Protein AF-A0A5B0GNU0-F1 (afdb_monomer_lite)

Foldseek 3Di:
DADDQDQDLVDPPSVDPLLVLLLQLLAPVVVLCCVFPNPNDDDDQDDPDPPDDRDDRHHNDNPVSLVSCVVSVQNQEAEEEREWEPAADPNGRDRVVSQVSSCVSRVSNNYRYHYDYDHPVVVVVPDD

Sequence (128 aa):
MTAFVAVNTRRHGLGSRVVRPAINLASDRDTYMKALFGTTAIRATKPYFRGMKANTSYAYDPALAKRLLARARMANGLSLTNRTLSTGSTLNPNPKVGAKLLQTDLTKVCIDARIKTLEWGVLLHGIR

Organism: NCBI:txid2603818

pLDDT: mean 90.34, std 9.04, range [61.09, 98.38]

InterPro domains:
  IPR000914 Solute-binding protein family 5 domain [PF00496] (2-120)

Radius of gyration: 14.71 Å; chains: 1; bounding box: 37×33×32 Å

Structure (mmCIF, N/CA/C/O backbone):
data_AF-A0A5B0GNU0-F1
#
_entry.id   AF-A0A5B0GNU0-F1
#
loop_
_atom_site.group_PDB
_atom_site.id
_atom_site.type_symbol
_atom_site.label_atom_id
_atom_site.label_alt_id
_atom_site.label_comp_id
_atom_site.label_asym_id
_atom_site.label_entity_id
_atom_site.label_seq_id
_atom_site.pdbx_PDB_ins_code
_atom_site.Cartn_x
_atom_site.Cartn_y
_atom_site.Cartn_z
_atom_site.occupancy
_atom_site.B_iso_or_equiv
_atom_site.auth_seq_id
_atom_site.auth_comp_id
_atom_site.auth_asym_id
_atom_site.auth_atom_id
_atom_site.pdbx_PDB_model_num
ATOM 1 N N . MET A 1 1 ? 15.768 -12.528 -1.751 1.00 77.94 1 MET A N 1
ATOM 2 C CA . MET A 1 1 ? 15.081 -11.862 -0.622 1.00 77.94 1 MET A CA 1
ATOM 3 C C . MET A 1 1 ? 13.811 -11.192 -1.143 1.00 77.94 1 MET A C 1
ATOM 5 O O . MET A 1 1 ? 13.740 -10.928 -2.337 1.00 77.94 1 MET A O 1
ATOM 9 N N . THR A 1 2 ? 12.810 -10.939 -0.296 1.00 85.62 2 THR A N 1
ATOM 10 C CA . THR A 1 2 ? 11.525 -10.342 -0.710 1.00 85.62 2 THR A CA 1
ATOM 11 C C . THR A 1 2 ? 11.064 -9.340 0.340 1.00 85.62 2 THR A C 1
ATOM 13 O O . THR A 1 2 ? 11.093 -9.649 1.529 1.00 85.62 2 THR A O 1
ATOM 16 N N . ALA A 1 3 ? 10.631 -8.160 -0.098 1.00 88.88 3 ALA A N 1
ATOM 17 C CA . ALA A 1 3 ? 10.023 -7.148 0.757 1.00 88.88 3 ALA A CA 1
ATOM 18 C C . ALA A 1 3 ? 8.496 -7.282 0.753 1.00 88.88 3 ALA A C 1
ATOM 20 O O . ALA A 1 3 ? 7.903 -7.699 -0.244 1.00 88.88 3 ALA A O 1
ATOM 21 N N . PHE A 1 4 ? 7.853 -6.917 1.858 1.00 90.50 4 PHE A N 1
ATOM 22 C CA . PHE A 1 4 ? 6.399 -6.919 1.971 1.00 90.50 4 PHE A CA 1
ATOM 23 C C . PHE A 1 4 ? 5.931 -5.908 3.017 1.00 90.50 4 PHE A C 1
ATOM 25 O O . PHE A 1 4 ? 6.667 -5.544 3.933 1.00 90.50 4 PHE A O 1
ATOM 32 N N . VAL A 1 5 ? 4.669 -5.498 2.901 1.00 92.38 5 VAL A N 1
ATOM 33 C CA . VAL A 1 5 ? 3.952 -4.801 3.971 1.00 92.38 5 VAL A CA 1
ATOM 34 C C . VAL A 1 5 ? 3.216 -5.850 4.791 1.00 92.38 5 VAL A C 1
ATOM 36 O O . VAL A 1 5 ? 2.345 -6.556 4.281 1.00 92.38 5 VAL A O 1
ATOM 39 N N . ALA A 1 6 ? 3.581 -5.977 6.063 1.00 92.56 6 ALA A N 1
ATOM 40 C CA . ALA A 1 6 ? 2.910 -6.890 6.975 1.00 92.56 6 ALA A CA 1
ATOM 41 C C . ALA A 1 6 ? 1.566 -6.305 7.433 1.00 92.56 6 ALA A C 1
ATOM 43 O O . ALA A 1 6 ? 1.473 -5.134 7.799 1.00 92.56 6 ALA A O 1
ATOM 44 N N . VAL A 1 7 ? 0.526 -7.139 7.461 1.00 93.94 7 VAL A N 1
ATOM 45 C CA . VAL A 1 7 ? -0.811 -6.763 7.937 1.00 93.94 7 VAL A CA 1
ATOM 46 C C . VAL A 1 7 ? -1.097 -7.499 9.240 1.00 93.94 7 VAL A C 1
ATOM 48 O O . VAL A 1 7 ? -1.130 -8.728 9.263 1.00 93.94 7 VAL A O 1
ATOM 51 N N . ASN A 1 8 ? -1.342 -6.760 10.324 1.00 94.56 8 ASN A N 1
ATOM 52 C CA . ASN A 1 8 ? -1.715 -7.358 11.606 1.00 94.56 8 ASN A CA 1
ATOM 53 C C . ASN A 1 8 ? -3.193 -7.783 11.583 1.00 94.56 8 ASN A C 1
ATOM 55 O O . ASN A 1 8 ? -4.092 -6.956 11.736 1.00 94.56 8 ASN A O 1
ATOM 59 N N . THR A 1 9 ? -3.445 -9.080 11.415 1.00 95.00 9 THR A N 1
ATOM 60 C CA . THR A 1 9 ? -4.796 -9.654 11.300 1.00 95.00 9 THR A CA 1
ATOM 61 C C . THR A 1 9 ? -5.600 -9.635 12.599 1.00 95.00 9 THR A C 1
ATOM 63 O O . THR A 1 9 ? -6.794 -9.915 12.564 1.00 95.00 9 THR A O 1
ATOM 66 N N . ARG A 1 10 ? -4.978 -9.299 13.737 1.00 93.88 10 ARG A N 1
ATOM 67 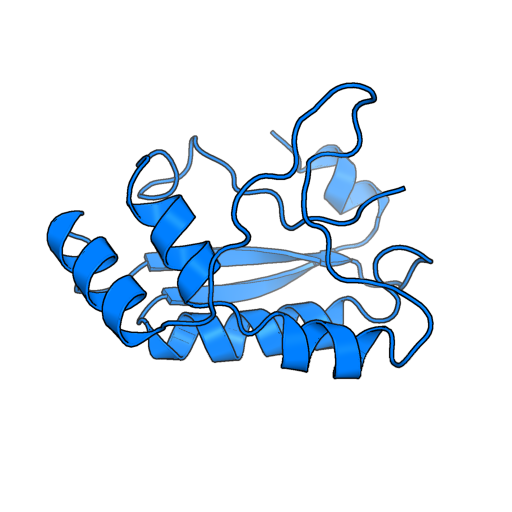C CA . ARG A 1 10 ? -5.665 -9.120 15.026 1.00 93.88 10 ARG A CA 1
ATOM 68 C C . ARG A 1 10 ? -6.297 -7.732 15.158 1.00 93.88 10 ARG A C 1
ATOM 70 O O . ARG A 1 10 ? -7.054 -7.488 16.090 1.00 93.88 10 ARG A O 1
ATOM 77 N N . ARG A 1 11 ? -5.983 -6.798 14.252 1.00 91.56 11 ARG A N 1
ATOM 78 C CA . ARG A 1 11 ? -6.593 -5.464 14.225 1.00 91.56 11 ARG A CA 1
ATOM 79 C C . ARG A 1 11 ? -7.942 -5.499 13.510 1.00 91.56 11 ARG A C 1
ATOM 81 O O . ARG A 1 11 ? -8.129 -6.246 12.548 1.00 91.56 11 ARG A O 1
ATOM 88 N N . HIS A 1 12 ? -8.861 -4.657 13.980 1.00 89.56 12 HIS A N 1
ATOM 89 C CA . HIS A 1 12 ? -10.206 -4.521 13.427 1.00 89.56 12 HIS A CA 1
ATOM 90 C C . HIS A 1 12 ? -10.175 -4.348 11.896 1.00 89.56 12 HIS A C 1
ATOM 92 O O . HIS A 1 12 ? -9.336 -3.627 11.358 1.00 89.56 12 HIS A O 1
ATOM 98 N N . GLY A 1 13 ? -11.047 -5.074 11.191 1.00 91.19 13 GLY A N 1
ATOM 99 C CA . GLY A 1 13 ? -11.110 -5.124 9.724 1.00 91.19 13 GLY A CA 1
ATOM 100 C C . GLY A 1 13 ? -10.009 -5.956 9.051 1.00 91.19 13 GLY A C 1
ATOM 101 O O . GLY A 1 13 ? -10.291 -6.705 8.117 1.00 91.19 13 GLY A O 1
ATOM 102 N N . LEU A 1 14 ? -8.771 -5.915 9.548 1.00 94.56 14 LEU A N 1
ATOM 103 C CA . LEU A 1 14 ? -7.609 -6.559 8.917 1.00 94.56 14 LEU A CA 1
ATOM 104 C C . LEU A 1 14 ? -7.588 -8.095 9.032 1.00 94.56 14 LEU A C 1
ATOM 106 O O . LEU A 1 14 ? -6.922 -8.778 8.243 1.00 94.56 14 LEU A O 1
ATOM 110 N N . GLY A 1 15 ? -8.358 -8.661 9.964 1.00 93.62 15 GLY A N 1
ATOM 111 C CA . GLY A 1 15 ? -8.618 -10.103 10.046 1.00 93.62 15 GLY A CA 1
ATOM 112 C C . GLY A 1 15 ? -9.448 -10.653 8.879 1.00 93.62 15 GLY A C 1
ATOM 113 O O . GLY A 1 15 ? -9.316 -11.829 8.527 1.00 93.62 15 GLY A O 1
ATOM 114 N N . SER A 1 16 ? -10.227 -9.804 8.200 1.00 94.12 16 SER A N 1
ATOM 115 C CA . SER A 1 16 ? -11.096 -10.216 7.096 1.00 94.12 16 SER A CA 1
ATOM 116 C C . SER A 1 16 ? -10.299 -10.706 5.886 1.00 94.12 16 SER A C 1
ATOM 118 O O . SER A 1 16 ? -9.413 -10.022 5.366 1.00 94.12 16 SER A O 1
ATOM 120 N N . ARG A 1 17 ? -10.671 -11.891 5.384 1.00 93.38 17 ARG A N 1
ATOM 121 C CA . ARG A 1 17 ? -10.132 -12.451 4.134 1.00 93.38 17 ARG A CA 1
ATOM 122 C C . ARG A 1 17 ? -10.527 -11.638 2.896 1.00 93.38 17 ARG A C 1
ATOM 124 O O . ARG A 1 17 ? -9.932 -11.860 1.854 1.00 93.38 17 ARG A O 1
ATOM 131 N N . VAL A 1 18 ? -11.473 -10.702 3.014 1.00 94.50 18 VAL A N 1
ATOM 132 C CA . VAL A 1 18 ? -11.920 -9.813 1.926 1.00 94.50 18 VAL A CA 1
ATOM 133 C C . VAL A 1 18 ? -11.172 -8.475 1.944 1.00 94.50 18 VAL A C 1
ATOM 135 O O . VAL A 1 18 ? -10.776 -7.972 0.895 1.00 94.50 18 VAL A O 1
ATOM 138 N N . VAL A 1 19 ? -10.904 -7.925 3.133 1.00 95.19 19 VAL A N 1
ATOM 139 C CA . VAL A 1 19 ? -10.232 -6.620 3.286 1.00 95.19 19 VAL A CA 1
ATOM 140 C C . VAL A 1 19 ? -8.770 -6.673 2.826 1.00 95.19 19 VAL A C 1
ATOM 142 O O . VAL A 1 19 ? -8.298 -5.747 2.174 1.00 95.19 19 VAL A O 1
ATOM 145 N N . ARG A 1 20 ? -8.035 -7.759 3.107 1.00 94.06 20 ARG A N 1
ATOM 146 C CA . ARG A 1 20 ? -6.616 -7.868 2.701 1.00 94.06 20 ARG A CA 1
ATOM 147 C C . ARG A 1 20 ? -6.411 -7.919 1.175 1.00 94.06 20 ARG A C 1
ATOM 149 O O . ARG A 1 20 ? -5.499 -7.247 0.692 1.00 94.06 20 ARG A O 1
ATOM 156 N N . PRO A 1 21 ? -7.224 -8.662 0.399 1.00 93.38 21 PRO A N 1
ATOM 157 C CA . PRO A 1 21 ? -7.271 -8.518 -1.055 1.00 93.38 21 PRO A CA 1
ATOM 158 C C . PRO A 1 21 ? -7.607 -7.100 -1.517 1.00 93.38 21 PRO A C 1
ATOM 160 O O . PRO A 1 21 ? -6.943 -6.593 -2.411 1.00 93.38 21 PRO A O 1
ATOM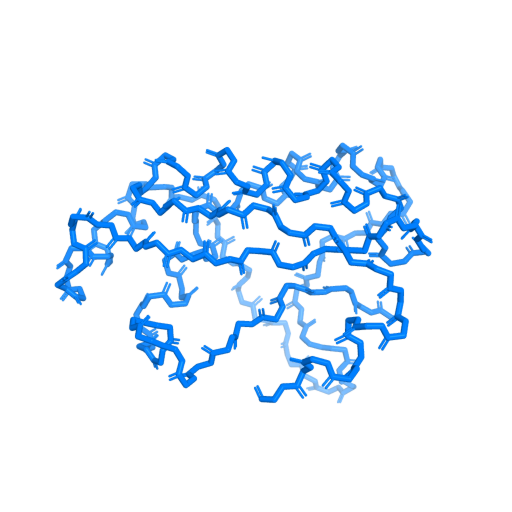 163 N N . ALA A 1 22 ? -8.575 -6.429 -0.881 1.00 95.88 22 ALA A N 1
ATOM 164 C CA . ALA A 1 22 ? -8.940 -5.060 -1.245 1.00 95.88 22 ALA A CA 1
ATOM 165 C C . ALA A 1 22 ? -7.767 -4.078 -1.083 1.00 95.88 22 ALA A C 1
ATOM 167 O O . ALA A 1 22 ? -7.494 -3.296 -1.986 1.00 95.88 22 ALA A O 1
ATOM 168 N N . ILE A 1 23 ? -7.011 -4.182 0.017 1.00 96.00 23 ILE A N 1
ATOM 169 C CA . ILE A 1 23 ? -5.772 -3.411 0.229 1.00 96.00 23 ILE A CA 1
ATOM 170 C C . ILE A 1 23 ? -4.765 -3.673 -0.901 1.00 96.00 23 ILE A C 1
ATOM 172 O O . ILE A 1 23 ? -4.168 -2.741 -1.423 1.00 96.00 23 ILE A O 1
ATOM 176 N N . ASN A 1 24 ? -4.604 -4.932 -1.316 1.00 94.62 24 ASN A N 1
ATOM 177 C CA . ASN A 1 24 ? -3.682 -5.299 -2.391 1.00 94.62 24 ASN A CA 1
ATOM 178 C C . ASN A 1 24 ? -4.089 -4.778 -3.773 1.00 94.62 24 ASN A C 1
ATOM 180 O O . ASN A 1 24 ? -3.202 -4.514 -4.580 1.00 94.62 24 ASN A O 1
ATOM 184 N N . LEU A 1 25 ? -5.391 -4.696 -4.051 1.00 96.12 25 LEU A N 1
ATOM 185 C CA . LEU A 1 25 ? -5.935 -4.126 -5.287 1.00 96.12 25 LEU A CA 1
ATOM 186 C C . LEU A 1 25 ? -5.822 -2.596 -5.288 1.00 96.12 25 LEU A C 1
ATOM 188 O O . LEU A 1 25 ? -5.648 -1.992 -6.339 1.00 96.12 25 LEU A O 1
ATOM 192 N N . ALA A 1 26 ? -5.897 -1.968 -4.112 1.00 97.12 26 ALA A N 1
ATOM 193 C CA . ALA A 1 26 ? -5.769 -0.523 -3.967 1.00 97.12 26 ALA A CA 1
ATOM 194 C C . ALA A 1 26 ? -4.329 -0.014 -4.120 1.00 97.12 26 ALA A C 1
ATOM 196 O O . ALA A 1 26 ? -4.156 1.159 -4.410 1.00 97.12 26 ALA A O 1
ATOM 197 N N . SER A 1 27 ? -3.305 -0.849 -3.917 1.00 96.19 27 SER A N 1
ATOM 198 C CA . SER A 1 27 ? -1.895 -0.450 -4.033 1.00 96.19 27 SER A CA 1
ATOM 199 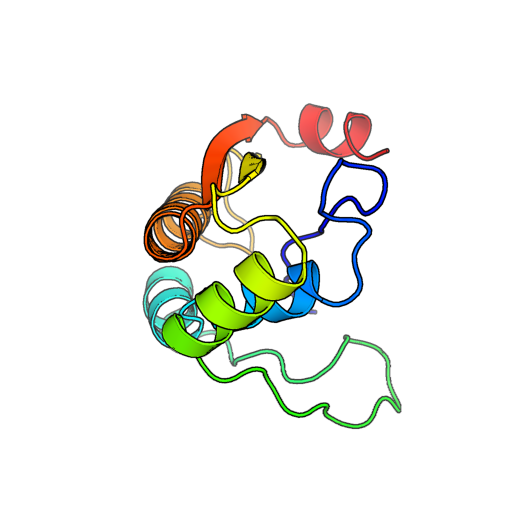C C . SER A 1 27 ? -1.386 -0.471 -5.475 1.00 96.19 27 SER A C 1
ATOM 201 O O . SER A 1 27 ? -1.308 -1.540 -6.089 1.00 96.19 27 SER A O 1
ATOM 203 N N . ASP A 1 28 ? -0.937 0.677 -5.986 1.00 96.31 28 ASP A N 1
ATOM 204 C CA . ASP A 1 28 ? -0.254 0.763 -7.275 1.00 96.31 28 ASP A CA 1
ATOM 205 C C . ASP A 1 28 ? 1.202 0.308 -7.125 1.00 96.31 28 ASP A C 1
ATOM 207 O O . ASP A 1 28 ? 2.126 1.072 -6.827 1.00 96.31 28 ASP A O 1
ATOM 211 N N . ARG A 1 29 ? 1.412 -0.994 -7.318 1.00 92.38 29 ARG A N 1
ATOM 212 C CA . ARG A 1 29 ? 2.744 -1.586 -7.197 1.00 92.38 29 ARG A CA 1
ATOM 213 C C . ARG A 1 29 ? 3.691 -1.174 -8.324 1.00 92.38 29 ARG A C 1
ATOM 215 O O . ARG A 1 29 ? 4.891 -1.222 -8.088 1.00 92.38 29 ARG A O 1
ATOM 222 N N . ASP A 1 30 ? 3.216 -0.789 -9.509 1.00 92.75 30 ASP A N 1
ATOM 223 C CA . ASP A 1 30 ? 4.126 -0.393 -10.597 1.00 92.75 30 ASP A CA 1
ATOM 224 C C . ASP A 1 30 ? 4.719 0.982 -10.316 1.00 92.75 30 ASP A C 1
ATOM 226 O O . ASP A 1 30 ? 5.941 1.145 -10.349 1.00 92.75 30 ASP A O 1
ATOM 230 N N . THR A 1 31 ? 3.872 1.936 -9.923 1.00 95.62 31 THR A N 1
ATOM 231 C CA . THR A 1 31 ? 4.327 3.256 -9.473 1.00 95.62 31 THR A CA 1
ATOM 232 C C . THR A 1 31 ? 5.240 3.131 -8.254 1.00 95.62 31 THR A C 1
ATOM 234 O O . THR A 1 31 ? 6.312 3.738 -8.224 1.00 95.62 31 THR A O 1
ATOM 237 N N . TYR A 1 32 ? 4.877 2.291 -7.276 1.00 95.38 32 TYR A N 1
ATOM 238 C CA . TYR A 1 32 ? 5.705 2.028 -6.095 1.00 95.38 32 TYR A CA 1
ATOM 239 C C . TYR A 1 32 ? 7.090 1.468 -6.459 1.00 95.38 32 TYR A C 1
ATOM 241 O O . TYR A 1 32 ? 8.107 1.966 -5.973 1.00 95.38 32 TYR A O 1
ATOM 249 N N . MET A 1 33 ? 7.145 0.449 -7.326 1.00 93.31 33 MET A N 1
ATOM 250 C CA . MET A 1 33 ? 8.401 -0.178 -7.749 1.00 93.31 33 MET A CA 1
ATOM 251 C C . MET A 1 33 ? 9.283 0.798 -8.526 1.00 93.31 33 MET A C 1
ATOM 253 O O . MET A 1 33 ? 10.468 0.922 -8.219 1.00 93.31 33 MET A O 1
ATOM 257 N N . LYS A 1 34 ? 8.706 1.542 -9.477 1.00 94.38 34 LYS A N 1
ATOM 258 C CA . LYS A 1 34 ? 9.441 2.542 -10.256 1.00 94.38 34 LYS A CA 1
ATOM 259 C C . LYS A 1 34 ? 10.028 3.633 -9.359 1.00 94.38 34 LYS A C 1
ATOM 261 O O . LYS A 1 34 ? 11.192 3.981 -9.525 1.00 94.38 34 LYS A O 1
ATOM 266 N N . ALA A 1 35 ? 9.249 4.138 -8.402 1.00 95.19 35 ALA A N 1
ATOM 267 C CA . ALA A 1 35 ? 9.669 5.226 -7.524 1.00 95.19 35 ALA A CA 1
ATOM 268 C C . ALA A 1 35 ? 10.761 4.824 -6.519 1.00 95.19 35 ALA A C 1
ATOM 270 O O . ALA A 1 35 ? 11.625 5.639 -6.209 1.00 95.19 35 ALA A O 1
ATOM 271 N N . LEU A 1 36 ? 10.721 3.597 -5.987 1.00 94.44 36 LEU A N 1
ATOM 272 C CA . LEU A 1 36 ? 11.664 3.164 -4.947 1.00 94.44 36 LEU A CA 1
ATOM 273 C C . LEU A 1 36 ? 12.868 2.389 -5.467 1.00 94.44 36 LEU A C 1
ATOM 275 O O . LEU A 1 36 ? 13.925 2.449 -4.846 1.00 94.44 36 LEU A O 1
ATOM 279 N N . PHE A 1 37 ? 12.704 1.638 -6.553 1.00 93.94 37 PHE A N 1
ATOM 280 C CA . PHE A 1 37 ? 13.714 0.690 -7.017 1.00 93.94 37 PHE A CA 1
ATOM 281 C C . PHE A 1 37 ? 14.198 0.966 -8.440 1.00 93.94 37 PHE A C 1
ATOM 283 O O . PHE A 1 37 ? 15.255 0.459 -8.814 1.00 93.94 37 PHE A O 1
ATOM 290 N N . GLY A 1 38 ? 13.468 1.740 -9.249 1.00 91.81 38 GLY A N 1
ATOM 291 C CA . GLY A 1 38 ? 13.803 1.917 -10.661 1.00 91.81 38 GLY A CA 1
ATOM 292 C C . GLY A 1 38 ? 13.909 0.560 -11.366 1.00 91.81 38 GLY A C 1
ATOM 293 O O . GLY A 1 38 ? 12.932 -0.182 -11.431 1.00 91.81 38 GLY A O 1
ATOM 294 N N . THR A 1 39 ? 15.104 0.217 -11.851 1.00 91.38 39 THR A N 1
ATOM 295 C CA . THR A 1 39 ? 15.409 -1.066 -12.514 1.00 91.38 39 THR A CA 1
ATOM 296 C C . THR A 1 39 ? 16.079 -2.100 -11.601 1.00 91.38 39 THR A C 1
ATOM 298 O O . THR A 1 39 ? 16.378 -3.206 -12.042 1.00 91.38 39 THR A O 1
ATOM 301 N N . THR A 1 40 ? 16.318 -1.775 -10.327 1.00 91.19 40 THR A N 1
ATOM 302 C CA . THR A 1 40 ? 17.110 -2.613 -9.402 1.00 91.19 40 THR A CA 1
ATOM 303 C C . THR A 1 40 ? 16.328 -3.766 -8.769 1.00 91.19 40 THR A C 1
ATOM 305 O O . THR A 1 40 ? 16.907 -4.602 -8.076 1.00 91.19 40 THR A O 1
ATOM 308 N N . ALA A 1 41 ? 15.014 -3.835 -8.992 1.00 91.06 41 ALA A N 1
ATOM 309 C CA . ALA A 1 41 ? 14.162 -4.883 -8.450 1.00 91.06 41 ALA A CA 1
ATOM 310 C C . ALA A 1 41 ? 13.001 -5.219 -9.390 1.00 91.06 41 ALA A C 1
ATOM 312 O O . ALA A 1 41 ? 12.598 -4.424 -10.237 1.00 91.06 41 ALA A O 1
ATOM 313 N N . ILE A 1 42 ? 12.427 -6.403 -9.187 1.00 88.69 42 ILE A N 1
ATOM 314 C CA . ILE A 1 42 ? 11.240 -6.880 -9.898 1.00 88.69 42 ILE A CA 1
ATOM 315 C C . ILE A 1 42 ? 10.064 -7.035 -8.937 1.00 88.69 42 ILE A C 1
ATOM 317 O O . ILE A 1 42 ? 10.239 -7.241 -7.732 1.00 88.69 42 ILE A O 1
ATOM 321 N N . ARG A 1 43 ? 8.845 -6.975 -9.476 1.00 88.19 43 ARG A N 1
ATOM 322 C CA . ARG A 1 43 ? 7.625 -7.220 -8.703 1.00 88.19 43 ARG A CA 1
ATOM 323 C C . ARG A 1 43 ? 7.645 -8.634 -8.111 1.00 88.19 43 ARG A C 1
ATOM 325 O O . ARG A 1 43 ? 7.873 -9.615 -8.815 1.00 88.19 43 ARG A O 1
ATOM 332 N N . ALA A 1 44 ? 7.327 -8.747 -6.824 1.00 86.31 44 ALA A N 1
ATOM 333 C CA . ALA A 1 44 ? 7.146 -10.043 -6.181 1.00 86.31 44 ALA A CA 1
ATOM 334 C C . ALA A 1 44 ? 5.849 -10.724 -6.667 1.00 86.31 44 ALA A C 1
ATOM 336 O O . ALA A 1 44 ? 4.761 -10.153 -6.575 1.00 86.31 44 ALA A O 1
ATOM 337 N N . THR A 1 45 ? 5.966 -11.960 -7.158 1.00 80.56 45 THR A N 1
ATOM 338 C CA . THR A 1 45 ? 4.851 -12.786 -7.677 1.00 80.56 45 THR A CA 1
ATOM 339 C C . THR A 1 45 ? 4.591 -14.044 -6.848 1.00 80.56 45 THR A C 1
ATOM 341 O O . THR A 1 45 ? 3.743 -14.863 -7.190 1.00 80.56 45 THR A O 1
ATOM 344 N N . LYS A 1 46 ? 5.355 -14.236 -5.771 1.00 74.00 46 LYS A N 1
ATOM 345 C CA . LYS A 1 46 ? 5.192 -15.329 -4.814 1.00 74.00 46 LYS A CA 1
ATOM 346 C C . LYS A 1 46 ? 5.886 -14.998 -3.495 1.00 74.00 46 LYS A C 1
ATOM 348 O O . LYS A 1 46 ? 6.840 -14.215 -3.492 1.00 74.00 46 LYS A O 1
ATOM 353 N N . PRO A 1 47 ? 5.457 -15.614 -2.383 1.00 69.75 47 PRO A N 1
ATOM 354 C CA . PRO A 1 47 ? 6.276 -15.683 -1.180 1.00 69.75 47 PRO A CA 1
ATOM 355 C C . PRO A 1 47 ? 7.638 -16.330 -1.486 1.00 69.75 47 PRO A C 1
ATOM 357 O O . PRO A 1 47 ? 7.743 -17.181 -2.365 1.00 69.75 47 PRO A O 1
ATOM 360 N N . TYR A 1 48 ? 8.680 -15.946 -0.744 1.00 67.75 48 TYR A N 1
ATOM 361 C CA . TYR A 1 48 ? 10.082 -16.307 -1.016 1.00 67.75 48 TYR A CA 1
ATOM 362 C C . TYR A 1 48 ? 10.403 -17.823 -0.973 1.00 67.75 48 TYR A C 1
ATOM 364 O O . TYR A 1 48 ? 11.478 -18.235 -1.400 1.00 67.75 48 TYR A O 1
ATOM 372 N N . PHE A 1 49 ? 9.498 -18.678 -0.489 1.00 67.12 49 PHE A N 1
ATOM 373 C CA . PHE A 1 49 ? 9.778 -20.106 -0.307 1.00 67.12 49 PHE A CA 1
ATOM 374 C C . PHE A 1 49 ? 9.900 -20.890 -1.626 1.00 67.12 49 PHE A C 1
ATOM 376 O O . PHE A 1 49 ? 9.054 -20.805 -2.524 1.00 67.12 49 PHE A O 1
ATOM 383 N N . ARG A 1 50 ? 10.952 -21.718 -1.708 1.00 63.94 50 ARG A N 1
ATOM 384 C CA . ARG A 1 50 ? 11.212 -22.645 -2.820 1.00 63.94 50 ARG A CA 1
ATOM 385 C C . ARG A 1 50 ? 10.039 -23.621 -2.969 1.00 63.94 50 ARG A C 1
ATOM 387 O O . ARG A 1 50 ? 9.582 -24.191 -1.988 1.00 63.94 50 ARG A O 1
ATOM 394 N N . GLY A 1 51 ? 9.554 -23.801 -4.197 1.00 69.44 51 GLY A N 1
ATOM 395 C CA . GLY A 1 51 ? 8.434 -24.700 -4.511 1.00 69.44 51 GLY A CA 1
ATOM 396 C C . GLY A 1 51 ? 7.043 -24.054 -4.488 1.00 69.44 51 GLY A C 1
ATOM 397 O O . GLY A 1 51 ? 6.099 -24.667 -4.981 1.00 69.44 51 GLY A O 1
ATOM 398 N N . MET A 1 52 ? 6.890 -22.810 -4.011 1.00 70.31 52 MET A N 1
ATOM 399 C CA . MET A 1 52 ? 5.613 -22.105 -4.166 1.00 70.31 52 MET A CA 1
ATOM 400 C C . MET A 1 52 ? 5.374 -21.724 -5.627 1.00 70.31 52 MET A C 1
ATOM 402 O O . MET A 1 52 ? 6.217 -21.089 -6.276 1.00 70.31 52 MET A O 1
ATOM 406 N N . LYS A 1 53 ? 4.191 -22.085 -6.132 1.00 69.25 53 LYS A N 1
ATOM 407 C CA . LYS A 1 53 ? 3.708 -21.613 -7.430 1.00 69.25 53 LYS A CA 1
ATOM 408 C C . LYS A 1 53 ? 3.507 -20.100 -7.367 1.00 69.25 53 LYS A C 1
ATOM 410 O O . LYS A 1 53 ? 3.092 -19.567 -6.337 1.00 69.25 53 LYS A O 1
ATOM 415 N N . ALA A 1 54 ? 3.819 -19.421 -8.470 1.00 67.00 54 ALA A N 1
ATOM 416 C CA . ALA A 1 54 ? 3.448 -18.023 -8.631 1.00 67.00 54 ALA A CA 1
ATOM 417 C C . ALA A 1 54 ? 1.937 -17.904 -8.426 1.00 67.00 54 ALA A C 1
ATOM 419 O O . ALA A 1 54 ? 1.169 -18.663 -9.021 1.00 67.00 54 ALA A O 1
ATOM 420 N N . ASN A 1 55 ? 1.522 -17.001 -7.546 1.00 68.25 55 ASN A N 1
ATOM 421 C CA . ASN A 1 55 ? 0.120 -16.650 -7.446 1.00 68.25 55 ASN A CA 1
ATOM 422 C C . ASN A 1 55 ? -0.160 -15.512 -8.426 1.00 68.25 55 ASN A C 1
ATOM 424 O O . ASN A 1 55 ? 0.725 -14.726 -8.771 1.00 68.25 55 ASN A O 1
ATOM 428 N N . THR A 1 56 ? -1.399 -15.432 -8.904 1.00 62.91 56 THR A N 1
ATOM 429 C CA . THR A 1 56 ? -1.848 -14.281 -9.684 1.00 62.91 56 THR A CA 1
ATOM 430 C C . THR A 1 56 ? -1.655 -13.033 -8.829 1.00 62.91 56 THR A C 1
ATOM 432 O O . THR A 1 56 ? -2.323 -12.859 -7.806 1.00 62.91 56 THR A O 1
ATOM 435 N N . SER A 1 57 ? -0.689 -12.199 -9.216 1.00 71.94 57 SER A N 1
ATOM 436 C CA . SER A 1 57 ? -0.451 -10.904 -8.587 1.00 71.94 57 SER A CA 1
ATOM 437 C C . SER A 1 57 ? -1.738 -10.088 -8.686 1.00 71.94 57 SER A C 1
ATOM 439 O O . SER A 1 57 ? -2.352 -10.045 -9.750 1.00 71.94 57 SER A O 1
ATOM 441 N N . TYR A 1 58 ? -2.173 -9.455 -7.596 1.00 84.56 58 TYR A N 1
ATOM 442 C CA . TYR A 1 58 ? -3.343 -8.579 -7.661 1.00 84.56 58 TYR A CA 1
ATOM 443 C C . TYR A 1 58 ? -3.069 -7.443 -8.652 1.00 84.56 58 TYR A C 1
ATOM 445 O O . TYR A 1 58 ? -2.057 -6.748 -8.512 1.00 84.56 58 TYR A O 1
ATOM 453 N N . ALA A 1 59 ? -3.951 -7.250 -9.628 1.00 90.44 59 ALA A N 1
ATOM 454 C CA . ALA A 1 59 ? -3.919 -6.065 -10.476 1.00 90.44 59 ALA A CA 1
ATOM 455 C C . ALA A 1 59 ? -4.229 -4.812 -9.639 1.00 90.44 59 ALA A C 1
ATOM 457 O O . ALA A 1 59 ? -4.895 -4.904 -8.607 1.00 90.44 59 ALA A O 1
ATOM 458 N N . TYR A 1 60 ? -3.734 -3.650 -10.060 1.00 96.06 60 TYR A N 1
ATOM 459 C CA . TYR A 1 60 ? -4.152 -2.388 -9.457 1.00 96.06 60 TYR A CA 1
ATOM 460 C C . TYR A 1 60 ? -5.578 -2.074 -9.932 1.00 96.06 60 TYR A C 1
ATOM 462 O O . TYR A 1 60 ? -5.792 -1.780 -11.105 1.00 96.06 60 TYR A O 1
ATOM 470 N N . ASP A 1 61 ? -6.549 -2.194 -9.028 1.00 97.56 61 ASP A N 1
ATOM 471 C CA . ASP A 1 61 ? -7.970 -1.940 -9.280 1.00 97.56 61 ASP A CA 1
ATOM 472 C C . ASP A 1 61 ? -8.638 -1.328 -8.029 1.00 97.56 61 ASP A C 1
ATOM 474 O O . ASP A 1 61 ? -9.268 -2.022 -7.216 1.00 97.56 61 ASP A O 1
ATOM 478 N N . PRO A 1 62 ? -8.518 0.001 -7.848 1.00 97.81 62 PRO A N 1
ATOM 479 C CA . PRO A 1 62 ? -9.161 0.709 -6.744 1.00 97.81 62 PRO A CA 1
ATOM 480 C C . PRO A 1 62 ? -10.693 0.615 -6.755 1.00 97.81 62 PRO A C 1
ATOM 482 O O . PRO A 1 62 ? -11.322 0.737 -5.701 1.00 97.81 62 PRO A O 1
ATOM 485 N N . ALA A 1 63 ? -11.317 0.410 -7.919 1.00 97.62 63 ALA A N 1
ATOM 486 C CA . ALA A 1 63 ? -12.769 0.313 -8.026 1.00 97.62 63 ALA A CA 1
ATOM 487 C C . ALA A 1 63 ? -13.267 -1.013 -7.435 1.00 97.62 63 ALA A C 1
ATOM 489 O O . ALA A 1 63 ? -14.185 -1.024 -6.607 1.00 97.62 63 ALA A O 1
ATOM 490 N N . LEU A 1 64 ? -12.619 -2.126 -7.786 1.00 97.19 64 LEU A N 1
ATOM 491 C CA . LEU A 1 64 ? -12.887 -3.421 -7.169 1.00 97.19 64 LEU A CA 1
ATOM 492 C C . LEU A 1 64 ? -12.542 -3.411 -5.676 1.00 97.19 64 LEU A C 1
ATOM 494 O O . LEU A 1 64 ? -13.319 -3.930 -4.874 1.00 97.19 64 LEU A O 1
ATOM 498 N N . ALA A 1 65 ? -11.443 -2.764 -5.277 1.00 97.44 65 ALA A N 1
ATOM 499 C CA . ALA A 1 65 ? -11.089 -2.604 -3.867 1.00 97.44 65 ALA A CA 1
ATOM 500 C C . ALA A 1 65 ? -12.221 -1.947 -3.054 1.00 97.44 65 ALA A C 1
ATOM 502 O O . ALA A 1 65 ? -12.629 -2.495 -2.027 1.00 97.44 65 ALA A O 1
ATOM 503 N N . LYS A 1 66 ? -12.802 -0.837 -3.539 1.00 97.19 66 LYS A N 1
ATOM 504 C CA . LYS A 1 66 ? -13.963 -0.184 -2.899 1.00 97.19 66 LYS A CA 1
ATOM 505 C C . LYS A 1 66 ? -15.155 -1.126 -2.754 1.00 97.19 66 LYS A C 1
ATOM 507 O O . LYS A 1 66 ? -15.751 -1.198 -1.681 1.00 97.19 66 LYS A O 1
ATOM 512 N N . ARG A 1 67 ? -15.486 -1.885 -3.805 1.00 96.94 67 ARG A N 1
ATOM 513 C CA . ARG A 1 67 ? -16.597 -2.856 -3.780 1.00 96.94 67 ARG A CA 1
ATOM 514 C C . ARG A 1 67 ? -16.373 -3.948 -2.730 1.00 96.94 67 ARG A C 1
ATOM 516 O O . ARG A 1 67 ? -17.297 -4.300 -1.999 1.00 96.94 67 ARG A O 1
ATOM 523 N N . LEU A 1 68 ? -15.146 -4.459 -2.619 1.00 96.38 68 LEU A N 1
ATOM 524 C CA . LEU A 1 68 ? -14.790 -5.462 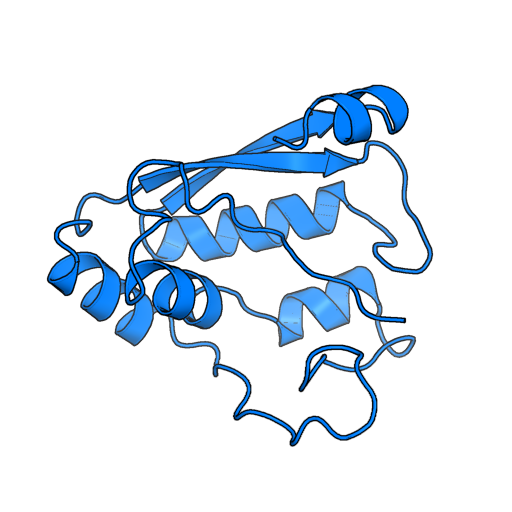-1.613 1.00 96.38 68 LEU A CA 1
ATOM 525 C C . LEU A 1 68 ? -14.854 -4.901 -0.187 1.00 96.38 68 LEU A C 1
ATOM 527 O O . LEU A 1 68 ? -15.373 -5.577 0.703 1.00 96.38 68 LEU A O 1
ATOM 531 N N . LEU A 1 69 ? -14.383 -3.670 0.036 1.00 96.81 69 LEU A N 1
ATOM 532 C CA . LEU A 1 69 ? -14.491 -2.998 1.336 1.00 96.81 69 LEU A CA 1
ATOM 533 C C . LEU A 1 69 ? -15.955 -2.775 1.730 1.00 96.81 69 LEU A C 1
ATOM 535 O O . LEU A 1 69 ? -16.330 -3.078 2.862 1.00 96.81 69 LEU A O 1
ATOM 539 N N . ALA A 1 70 ? -16.805 -2.347 0.794 1.00 95.69 70 ALA A N 1
ATOM 540 C CA . ALA A 1 70 ? -18.236 -2.193 1.039 1.00 95.69 70 ALA A CA 1
ATOM 541 C C . ALA A 1 70 ? -18.907 -3.524 1.416 1.00 95.69 70 ALA A C 1
ATOM 543 O O . ALA A 1 70 ? -19.602 -3.598 2.430 1.00 95.69 70 ALA A O 1
ATOM 544 N N . ARG A 1 71 ? -18.619 -4.609 0.680 1.00 94.62 71 ARG A N 1
ATOM 545 C CA . ARG A 1 71 ? -19.111 -5.962 1.003 1.00 94.62 71 ARG A CA 1
ATOM 546 C C . ARG A 1 71 ? -18.647 -6.445 2.380 1.00 94.62 71 ARG A C 1
ATOM 548 O O . ARG A 1 71 ? -19.362 -7.188 3.045 1.00 94.62 71 ARG A O 1
ATOM 555 N N . ALA A 1 72 ? -17.468 -6.014 2.819 1.00 94.88 72 ALA A N 1
ATOM 556 C CA . ALA A 1 72 ? -16.930 -6.308 4.143 1.00 94.88 72 ALA A CA 1
ATOM 557 C C . ALA A 1 72 ? -17.465 -5.380 5.254 1.00 94.88 72 ALA A C 1
ATOM 559 O O . ALA A 1 72 ? -16.939 -5.427 6.364 1.00 94.88 72 ALA A O 1
ATOM 560 N N . ARG A 1 73 ? -18.490 -4.555 4.974 1.00 93.44 73 ARG A N 1
ATOM 561 C CA . ARG A 1 73 ? -19.051 -3.542 5.891 1.00 93.44 73 ARG A CA 1
ATOM 562 C C . ARG A 1 73 ? -18.029 -2.484 6.333 1.00 93.44 73 ARG A C 1
ATOM 564 O O . ARG A 1 73 ? -18.132 -1.931 7.418 1.00 93.44 73 ARG A O 1
ATOM 571 N N . MET A 1 74 ? -17.063 -2.189 5.464 1.00 93.94 74 MET A N 1
ATOM 572 C CA . MET A 1 74 ? -16.017 -1.173 5.647 1.00 93.94 74 MET A CA 1
ATOM 573 C C . MET A 1 74 ? -16.121 -0.070 4.582 1.00 93.94 74 MET A C 1
ATOM 575 O O . MET A 1 74 ? -15.117 0.518 4.193 1.00 93.94 74 MET A O 1
ATOM 579 N N . ALA A 1 75 ? -17.330 0.200 4.071 1.00 86.88 75 ALA A N 1
ATOM 580 C CA . ALA A 1 75 ? -17.568 1.231 3.051 1.00 86.88 75 ALA A CA 1
ATOM 581 C C . ALA A 1 75 ? -17.136 2.632 3.521 1.00 86.88 75 ALA A C 1
ATOM 583 O O . ALA A 1 75 ? -16.602 3.409 2.736 1.00 86.88 75 ALA A O 1
ATOM 584 N N . ASN A 1 76 ? -17.305 2.909 4.818 1.00 86.69 76 ASN A N 1
ATOM 585 C CA . ASN A 1 76 ? -16.891 4.161 5.458 1.00 86.69 76 ASN A CA 1
ATOM 586 C C . ASN A 1 76 ? -15.383 4.211 5.751 1.00 86.69 76 ASN A C 1
ATOM 588 O O . ASN A 1 76 ? -14.912 5.160 6.371 1.00 86.69 76 ASN A O 1
ATOM 592 N N . GLY A 1 77 ? -14.631 3.197 5.319 1.00 84.00 77 GLY A N 1
ATOM 593 C CA . GLY A 1 77 ? -13.187 3.171 5.443 1.00 84.00 77 GLY A CA 1
ATOM 594 C C . GLY A 1 77 ? -12.640 2.449 6.666 1.00 84.00 77 GLY A C 1
ATOM 595 O O . GLY A 1 77 ? -13.358 1.835 7.455 1.00 84.00 77 GLY A O 1
ATOM 596 N N . LEU A 1 78 ? -11.316 2.520 6.801 1.00 92.88 78 LEU A N 1
ATOM 597 C CA . LEU A 1 78 ? -10.552 2.018 7.942 1.00 92.88 78 LEU A CA 1
ATOM 598 C C . LEU A 1 78 ? -9.515 3.063 8.343 1.00 92.88 78 LEU A C 1
ATOM 600 O O . LEU A 1 78 ? -8.792 3.561 7.485 1.00 92.88 78 LEU A O 1
ATOM 604 N N . SER A 1 79 ? -9.367 3.314 9.640 1.00 94.69 79 SER A N 1
ATOM 605 C CA . SER A 1 79 ? -8.228 4.068 10.168 1.00 94.69 79 SER A CA 1
ATOM 606 C C . SER A 1 79 ? -7.146 3.103 10.637 1.00 94.69 79 SER A C 1
ATOM 608 O O . SER A 1 79 ? -7.352 2.308 11.556 1.00 94.69 79 SER A O 1
ATOM 610 N N . LEU A 1 80 ? -5.979 3.171 10.008 1.00 94.31 80 LEU A N 1
ATOM 611 C CA . LEU A 1 80 ? -4.845 2.285 10.238 1.00 94.31 80 LEU A CA 1
ATOM 612 C C . LEU A 1 80 ? -3.590 3.089 10.584 1.00 94.31 80 LEU A C 1
ATOM 614 O O . LEU A 1 80 ? -3.490 4.290 10.342 1.00 94.31 80 LEU A O 1
ATOM 618 N N . THR A 1 81 ? -2.594 2.406 11.141 1.00 95.81 81 THR A N 1
ATOM 619 C CA . THR A 1 81 ? -1.242 2.953 11.289 1.00 95.81 81 THR A CA 1
ATOM 620 C C . THR A 1 81 ? -0.286 2.149 10.425 1.00 95.81 81 THR A C 1
ATOM 622 O O . THR A 1 81 ? -0.108 0.953 10.651 1.00 95.81 81 THR A O 1
ATOM 625 N N . ASN A 1 82 ? 0.354 2.815 9.469 1.00 95.69 82 ASN A N 1
ATOM 626 C CA . ASN A 1 82 ? 1.468 2.273 8.709 1.00 95.69 82 ASN A CA 1
ATOM 627 C C . ASN A 1 82 ? 2.773 2.584 9.450 1.00 95.69 82 ASN A C 1
ATOM 629 O O . ASN A 1 82 ? 3.193 3.739 9.524 1.00 95.69 82 ASN A O 1
ATOM 633 N N . ARG A 1 83 ? 3.401 1.559 10.028 1.00 95.06 83 ARG A N 1
ATOM 634 C CA . ARG A 1 83 ? 4.701 1.696 10.689 1.00 95.06 83 ARG A CA 1
ATOM 635 C C . ARG A 1 83 ? 5.803 1.500 9.660 1.00 95.06 83 ARG A C 1
ATOM 637 O O . ARG A 1 83 ? 5.861 0.451 9.029 1.00 95.06 83 ARG A O 1
ATOM 644 N N . THR A 1 84 ? 6.675 2.489 9.523 1.00 95.00 84 THR A N 1
ATOM 645 C CA . THR A 1 84 ? 7.799 2.452 8.585 1.00 95.00 84 THR A CA 1
ATOM 646 C C . THR A 1 84 ? 9.098 2.809 9.296 1.00 95.00 84 THR A C 1
ATOM 648 O O . THR A 1 84 ? 9.077 3.424 10.363 1.00 95.00 84 THR A O 1
ATOM 651 N N . LEU A 1 85 ? 10.224 2.406 8.722 1.00 93.50 85 LEU A N 1
ATOM 652 C CA . LEU A 1 85 ? 11.545 2.679 9.282 1.00 93.50 85 LEU A CA 1
ATOM 653 C C . LEU A 1 85 ? 11.991 4.114 9.000 1.00 93.50 85 LEU A C 1
ATOM 655 O O . LEU A 1 85 ? 11.613 4.707 7.988 1.00 93.50 85 LEU A O 1
ATOM 659 N N . SER A 1 86 ? 12.811 4.669 9.891 1.00 90.81 86 SER A N 1
ATOM 660 C CA . SER A 1 86 ? 13.482 5.957 9.683 1.00 90.81 86 SER A CA 1
ATOM 661 C C . SER A 1 86 ? 14.573 5.887 8.612 1.00 90.81 86 SER A C 1
ATOM 663 O O . SER A 1 86 ? 14.766 6.869 7.891 1.00 90.81 86 SER A O 1
ATOM 665 N N . THR A 1 87 ? 15.226 4.731 8.468 1.00 92.38 87 THR A N 1
ATOM 666 C CA . THR A 1 87 ? 16.367 4.489 7.575 1.00 92.38 87 THR A CA 1
ATOM 667 C C . THR A 1 87 ? 16.060 3.456 6.490 1.00 92.38 87 THR A C 1
ATOM 669 O O . THR A 1 87 ? 15.254 2.542 6.674 1.00 92.38 87 THR A O 1
ATOM 672 N N . GLY A 1 88 ? 16.689 3.626 5.324 1.00 92.56 88 GLY A N 1
ATOM 673 C CA . GLY A 1 88 ? 16.541 2.727 4.180 1.00 92.56 88 GLY A CA 1
ATOM 674 C C . GLY A 1 88 ? 17.321 1.419 4.317 1.00 92.56 88 GLY A C 1
ATOM 675 O O . GLY A 1 88 ? 18.229 1.287 5.132 1.00 92.56 88 GLY A O 1
ATOM 676 N N . SER A 1 89 ? 16.963 0.445 3.485 1.00 90.81 89 SER A N 1
ATOM 677 C CA . SER A 1 89 ? 17.664 -0.837 3.340 1.00 90.81 89 SER A CA 1
ATOM 678 C C . SER A 1 89 ? 17.585 -1.327 1.894 1.00 90.81 89 SER A C 1
ATOM 680 O O . SER A 1 89 ? 16.781 -0.823 1.113 1.00 90.81 89 SER A O 1
ATOM 682 N N . THR A 1 90 ? 18.331 -2.375 1.542 1.00 89.88 90 THR A N 1
ATOM 683 C CA . THR A 1 90 ? 18.264 -3.000 0.207 1.00 89.88 90 THR A CA 1
ATOM 684 C C . THR A 1 90 ? 16.845 -3.436 -0.18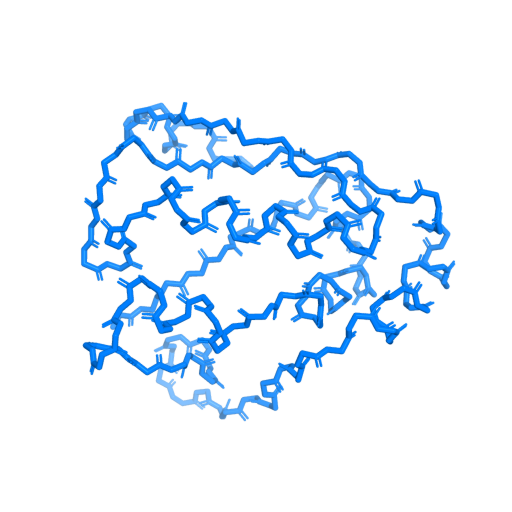2 1.00 89.88 90 THR A C 1
ATOM 686 O O . THR A 1 90 ? 16.484 -3.404 -1.352 1.00 89.88 90 THR A O 1
ATOM 689 N N . LEU A 1 91 ? 16.016 -3.830 0.793 1.00 90.62 91 LEU A N 1
ATOM 690 C CA . LEU A 1 91 ? 14.636 -4.276 0.564 1.00 90.62 91 LEU A CA 1
ATOM 691 C C . LEU A 1 91 ? 13.600 -3.150 0.641 1.00 90.62 91 LEU A C 1
ATOM 693 O O . LEU A 1 91 ? 12.449 -3.358 0.270 1.00 90.62 91 LEU A O 1
ATOM 697 N N . ASN A 1 92 ? 13.981 -1.977 1.138 1.00 92.75 92 ASN A N 1
ATOM 698 C CA . ASN A 1 92 ? 13.138 -0.788 1.175 1.00 92.75 92 ASN A CA 1
ATOM 699 C C . ASN A 1 92 ? 14.044 0.457 1.158 1.00 92.75 92 ASN A C 1
ATOM 701 O O . ASN A 1 92 ? 14.392 0.960 2.231 1.00 92.75 92 ASN A O 1
ATOM 705 N N . PRO A 1 93 ? 14.478 0.916 -0.033 1.00 94.81 93 PRO A N 1
ATOM 706 C CA . PRO A 1 93 ? 15.506 1.950 -0.168 1.00 94.81 93 PRO A CA 1
ATOM 707 C C . PRO A 1 93 ? 15.092 3.298 0.420 1.00 94.81 93 PRO A C 1
ATOM 709 O O . PRO A 1 93 ? 15.918 4.006 0.989 1.00 94.81 93 PRO A O 1
ATOM 712 N N . ASN A 1 94 ? 13.803 3.642 0.334 1.00 95.44 94 ASN A N 1
ATOM 713 C CA . ASN A 1 94 ? 13.258 4.869 0.908 1.00 95.44 94 ASN A CA 1
ATOM 714 C C . ASN A 1 94 ? 11.893 4.611 1.582 1.00 95.44 94 ASN A C 1
ATOM 716 O O . ASN A 1 94 ? 10.835 4.809 0.972 1.00 95.44 94 ASN A O 1
ATOM 720 N N . PRO A 1 95 ? 11.888 4.194 2.863 1.00 95.44 95 PRO A N 1
ATOM 721 C CA . PRO A 1 95 ? 10.669 3.783 3.554 1.00 95.44 95 PRO A CA 1
ATOM 722 C C . PRO A 1 95 ? 9.640 4.899 3.734 1.00 95.44 95 PRO A C 1
ATOM 724 O O . PRO A 1 95 ? 8.443 4.613 3.806 1.00 95.44 95 PRO A O 1
ATOM 727 N N . LYS A 1 96 ? 10.080 6.165 3.803 1.00 95.00 96 LYS A N 1
ATOM 728 C CA . LYS A 1 96 ? 9.189 7.330 3.915 1.00 95.00 96 LYS A CA 1
ATOM 729 C C . LYS A 1 96 ? 8.419 7.556 2.617 1.00 95.00 96 LYS A C 1
ATOM 731 O O . LYS A 1 96 ? 7.198 7.700 2.657 1.00 95.00 96 LYS A O 1
ATOM 736 N N . VAL A 1 97 ? 9.111 7.522 1.475 1.00 96.62 97 VAL A N 1
ATOM 737 C CA . VAL A 1 97 ? 8.477 7.640 0.151 1.00 96.62 97 VAL A CA 1
ATOM 738 C C . VAL A 1 97 ? 7.519 6.477 -0.082 1.00 96.62 97 VAL A C 1
ATOM 740 O O . VAL A 1 97 ? 6.355 6.706 -0.408 1.00 96.62 97 VAL A O 1
ATOM 743 N N . GLY A 1 98 ? 7.952 5.241 0.181 1.00 97.06 98 GLY A N 1
ATOM 744 C CA . GLY A 1 98 ? 7.092 4.068 0.035 1.00 97.06 98 GLY A CA 1
ATOM 745 C C . GLY A 1 98 ? 5.842 4.140 0.914 1.00 97.06 98 GLY A C 1
ATOM 746 O O . GLY A 1 98 ? 4.732 3.889 0.447 1.00 97.06 98 GLY A O 1
ATOM 747 N N . ALA A 1 99 ? 5.989 4.545 2.178 1.00 97.75 99 ALA A N 1
ATOM 748 C CA . ALA A 1 99 ? 4.851 4.716 3.076 1.00 97.75 99 ALA A CA 1
ATOM 749 C C . ALA A 1 99 ? 3.878 5.804 2.599 1.00 97.75 99 ALA A C 1
ATOM 751 O O . ALA A 1 99 ? 2.668 5.626 2.747 1.00 97.75 99 ALA A O 1
ATOM 752 N N . LYS A 1 100 ? 4.382 6.899 2.010 1.00 97.88 100 LYS A N 1
ATOM 753 C CA . LYS A 1 100 ? 3.551 7.984 1.474 1.00 97.88 100 LYS A CA 1
ATOM 754 C C . LYS A 1 100 ? 2.797 7.576 0.213 1.00 97.88 100 LYS A C 1
ATOM 756 O O . LYS A 1 100 ? 1.610 7.865 0.122 1.00 97.88 100 LYS A O 1
ATOM 761 N N . LEU A 1 101 ? 3.448 6.868 -0.710 1.00 98.06 101 LEU A N 1
ATOM 762 C CA . LEU A 1 101 ? 2.795 6.317 -1.902 1.00 98.06 101 LEU A CA 1
ATOM 763 C C . LEU A 1 101 ? 1.662 5.365 -1.511 1.00 98.06 101 LEU A C 1
ATOM 765 O O . LEU A 1 101 ? 0.529 5.540 -1.951 1.00 98.06 101 LEU A O 1
ATOM 769 N N . LEU A 1 102 ? 1.942 4.436 -0.591 1.00 98.06 102 LEU A N 1
ATOM 770 C CA . LEU A 1 102 ? 0.923 3.527 -0.079 1.00 98.06 102 LEU A CA 1
ATOM 771 C C . LEU A 1 102 ? -0.221 4.277 0.619 1.00 98.06 102 LEU A C 1
ATOM 773 O O . LEU A 1 102 ? -1.380 3.932 0.422 1.00 98.06 102 LEU A O 1
ATOM 777 N N . GLN A 1 103 ? 0.080 5.303 1.422 1.00 98.25 103 GLN A N 1
ATOM 778 C CA . GLN A 1 103 ? -0.946 6.144 2.044 1.00 98.25 103 GLN A CA 1
ATOM 779 C C . GLN A 1 103 ? -1.842 6.801 0.984 1.00 98.25 103 GLN A C 1
ATOM 781 O O . GLN A 1 103 ? -3.059 6.708 1.093 1.00 98.25 103 GLN A O 1
ATOM 786 N N . THR A 1 104 ? -1.259 7.426 -0.044 1.00 98.38 104 THR A N 1
ATOM 787 C CA . THR A 1 104 ? -2.006 8.071 -1.134 1.00 98.38 104 THR A CA 1
ATOM 788 C C . THR A 1 104 ? -2.950 7.094 -1.831 1.00 98.38 104 THR A C 1
ATOM 790 O O . THR A 1 104 ? -4.109 7.420 -2.082 1.00 98.38 104 THR A O 1
ATOM 793 N N . ASP A 1 105 ? -2.476 5.886 -2.115 1.00 98.38 105 ASP A N 1
ATOM 794 C CA . ASP A 1 105 ? -3.271 4.840 -2.750 1.00 98.38 105 ASP A CA 1
ATOM 795 C C . ASP A 1 105 ? -4.426 4.354 -1.870 1.00 98.38 105 ASP A C 1
ATOM 797 O O . ASP A 1 105 ? -5.561 4.229 -2.332 1.00 98.38 105 ASP A O 1
ATOM 801 N N . LEU A 1 106 ? -4.164 4.142 -0.580 1.00 97.75 106 LEU A N 1
ATOM 802 C CA . LEU A 1 106 ? -5.173 3.703 0.381 1.00 97.75 106 LEU A CA 1
ATOM 803 C C . LEU A 1 106 ? -6.254 4.768 0.626 1.00 97.75 106 LEU A C 1
ATOM 805 O O . LEU A 1 106 ? -7.434 4.421 0.733 1.00 97.75 106 LEU A O 1
ATOM 809 N N . THR A 1 107 ? -5.901 6.056 0.597 1.00 97.62 107 THR A N 1
ATOM 810 C CA . THR A 1 107 ? -6.878 7.152 0.686 1.00 97.62 107 THR A CA 1
ATOM 811 C C . THR A 1 107 ? -7.901 7.098 -0.451 1.00 97.62 107 THR A C 1
ATOM 813 O O . THR A 1 107 ? -9.083 7.352 -0.218 1.00 97.62 107 THR A O 1
ATOM 816 N N . LYS A 1 108 ? -7.501 6.689 -1.668 1.00 97.31 108 LYS A N 1
ATOM 817 C CA . LYS A 1 108 ? -8.423 6.569 -2.817 1.00 97.31 108 LYS A CA 1
ATOM 818 C C . LYS A 1 108 ? -9.566 5.592 -2.551 1.00 97.31 108 LYS A C 1
ATOM 820 O O . LYS A 1 108 ? -10.597 5.703 -3.210 1.00 97.31 108 LYS A O 1
ATOM 825 N N . VAL A 1 109 ? -9.396 4.652 -1.618 1.00 97.12 109 VAL A N 1
ATOM 826 C CA . VAL A 1 109 ? -10.386 3.635 -1.223 1.00 97.12 109 VAL A CA 1
ATOM 827 C C . VAL A 1 109 ? -10.896 3.832 0.210 1.00 97.12 109 VAL A C 1
ATOM 829 O O . VAL A 1 109 ? -11.361 2.884 0.838 1.00 97.12 109 VAL A O 1
ATOM 832 N N . CYS A 1 110 ? -10.822 5.066 0.717 1.00 95.31 110 CYS A N 1
ATOM 833 C CA . CYS A 1 110 ? -11.287 5.471 2.046 1.00 95.31 110 CYS A CA 1
ATOM 834 C C . CYS A 1 110 ? -10.520 4.826 3.216 1.00 95.31 110 CYS A C 1
ATOM 836 O O . CYS A 1 110 ? -11.023 4.779 4.332 1.00 95.31 110 CYS A O 1
ATOM 838 N N . ILE A 1 111 ? -9.301 4.326 3.012 1.00 97.12 111 ILE A N 1
ATOM 839 C CA . ILE A 1 111 ? -8.457 3.842 4.111 1.00 97.12 111 ILE A CA 1
ATOM 840 C C . ILE A 1 111 ? -7.500 4.963 4.529 1.00 97.12 111 ILE A C 1
ATOM 842 O O . ILE A 1 111 ? -6.575 5.304 3.796 1.00 97.12 111 ILE A O 1
ATOM 846 N N . ASP A 1 112 ? -7.688 5.503 5.732 1.00 96.50 112 ASP A N 1
ATOM 847 C CA . ASP A 1 112 ? -6.771 6.465 6.346 1.00 96.50 112 ASP A CA 1
ATOM 848 C C . ASP A 1 112 ? -5.597 5.723 7.001 1.00 96.50 112 ASP A C 1
ATOM 850 O O . ASP A 1 112 ? -5.692 5.206 8.117 1.00 96.50 112 ASP A O 1
ATOM 854 N N . ALA A 1 113 ? -4.473 5.637 6.289 1.00 96.69 113 ALA A N 1
ATOM 855 C CA . ALA A 1 113 ? -3.251 5.006 6.778 1.00 96.69 113 ALA A CA 1
ATOM 856 C C . ALA A 1 113 ? -2.272 6.050 7.337 1.00 96.69 113 ALA A C 1
ATOM 858 O O . ALA A 1 113 ? -1.434 6.594 6.615 1.00 96.69 113 ALA A O 1
ATOM 859 N N . ARG A 1 114 ? -2.316 6.299 8.649 1.00 97.56 114 ARG A N 1
ATOM 860 C CA . ARG A 1 114 ? -1.399 7.234 9.322 1.00 97.56 114 ARG A CA 1
ATOM 861 C C . ARG A 1 114 ? 0.018 6.671 9.379 1.00 97.56 114 ARG A C 1
ATOM 863 O O . ARG A 1 114 ? 0.228 5.570 9.887 1.00 97.56 114 ARG A O 1
ATOM 870 N N . ILE A 1 115 ? 0.995 7.420 8.877 1.00 97.56 115 ILE A N 1
ATOM 871 C CA . ILE A 1 115 ? 2.396 6.986 8.848 1.00 97.56 115 ILE A CA 1
ATOM 872 C C . ILE A 1 115 ? 3.031 7.252 10.212 1.00 97.56 115 ILE A C 1
ATOM 874 O O . ILE A 1 115 ? 3.022 8.380 10.699 1.00 97.56 115 ILE A O 1
ATOM 878 N N . LYS A 1 116 ? 3.610 6.214 10.816 1.00 96.31 116 LYS A N 1
ATOM 879 C CA . LYS A 1 116 ? 4.448 6.316 12.010 1.00 96.31 116 LYS A CA 1
ATOM 880 C C . LYS A 1 116 ? 5.855 5.842 11.670 1.00 96.31 116 LYS A C 1
ATOM 882 O O . LYS A 1 116 ? 6.075 4.648 11.475 1.00 96.31 116 LYS A O 1
ATOM 887 N N . THR A 1 117 ? 6.791 6.779 11.619 1.00 94.50 117 THR A N 1
ATOM 888 C CA . THR A 1 117 ? 8.215 6.480 11.442 1.00 94.50 117 THR A CA 1
ATOM 889 C C . THR A 1 117 ? 8.804 6.020 12.770 1.00 94.50 117 THR A C 1
ATOM 891 O O . THR A 1 117 ? 8.556 6.647 13.800 1.00 94.50 117 THR A O 1
ATOM 894 N N . LEU A 1 118 ? 9.544 4.917 12.756 1.00 93.00 118 LEU A N 1
ATOM 895 C CA . LEU A 1 118 ? 10.145 4.306 13.936 1.00 93.00 118 LEU A CA 1
ATOM 896 C C . LEU A 1 118 ? 11.625 4.012 13.692 1.00 93.00 118 LEU A C 1
ATOM 898 O O . LEU A 1 118 ? 12.011 3.638 12.585 1.00 93.00 118 LEU A O 1
ATOM 902 N N . GLU A 1 119 ? 12.418 4.116 14.755 1.00 89.94 119 GLU A N 1
ATOM 903 C CA . GLU A 1 119 ? 13.766 3.552 14.794 1.00 89.94 119 GLU A CA 1
ATOM 904 C C . GLU A 1 119 ? 13.726 2.020 14.752 1.00 89.94 119 GLU A C 1
ATOM 906 O O . GLU A 1 119 ? 12.757 1.397 15.203 1.00 89.94 119 GLU A O 1
ATOM 911 N N . TRP A 1 120 ? 14.789 1.405 14.227 1.00 83.44 120 TRP A N 1
ATOM 912 C CA . TRP A 1 120 ? 14.827 -0.035 13.942 1.00 83.44 120 TRP A CA 1
ATOM 913 C C . TRP A 1 120 ? 14.525 -0.902 15.174 1.00 83.44 120 TRP A C 1
ATOM 915 O O . TRP A 1 120 ? 13.641 -1.760 15.127 1.00 83.44 120 TRP A O 1
ATOM 925 N N . GLY A 1 121 ? 15.189 -0.633 16.305 1.00 84.88 121 GLY A N 1
ATOM 926 C CA . GLY A 1 121 ? 14.953 -1.368 17.554 1.00 84.88 121 GLY A CA 1
ATOM 927 C C . GLY A 1 121 ? 13.506 -1.247 18.043 1.00 84.88 121 GLY A C 1
ATOM 928 O O . GLY A 1 121 ? 12.880 -2.238 18.417 1.00 84.88 121 GLY A O 1
ATOM 929 N N . VAL A 1 122 ? 12.922 -0.049 17.944 1.00 85.50 122 VAL A N 1
ATOM 930 C CA . VAL A 1 122 ? 11.531 0.212 18.350 1.00 85.50 122 VAL A CA 1
ATOM 931 C C . VAL A 1 122 ? 10.539 -0.525 17.451 1.00 85.50 122 VAL A C 1
ATOM 933 O O . VAL A 1 122 ? 9.533 -1.045 17.942 1.00 85.50 122 VAL A O 1
ATOM 936 N N . LEU A 1 123 ? 10.804 -0.589 16.140 1.00 82.38 123 LEU A N 1
ATOM 937 C CA . LEU A 1 123 ? 9.957 -1.336 15.216 1.00 82.38 123 LEU A CA 1
ATOM 938 C C . LEU A 1 123 ? 9.923 -2.818 15.598 1.00 82.38 123 LEU A C 1
ATOM 940 O O . LEU A 1 123 ? 8.827 -3.360 15.733 1.00 82.38 123 LEU A O 1
ATOM 944 N N . LEU A 1 124 ? 11.086 -3.443 15.812 1.00 80.94 124 LEU A N 1
ATOM 945 C CA . LEU A 1 124 ? 11.188 -4.875 16.113 1.00 80.94 124 LEU A CA 1
ATOM 946 C C . LEU A 1 124 ? 10.482 -5.255 17.419 1.00 80.94 124 LEU A C 1
ATOM 948 O O . LEU A 1 124 ? 9.680 -6.187 17.425 1.00 80.94 124 LEU A O 1
ATOM 952 N N . HIS A 1 125 ? 10.688 -4.497 18.499 1.00 80.56 125 HIS A N 1
ATOM 953 C CA . HIS A 1 125 ? 9.994 -4.739 19.772 1.00 80.56 125 HIS A CA 1
ATOM 954 C C . HIS A 1 125 ? 8.469 -4.538 19.684 1.00 80.56 125 HIS A C 1
ATOM 956 O O . HIS A 1 125 ? 7.710 -5.075 20.493 1.00 80.56 125 HIS A O 1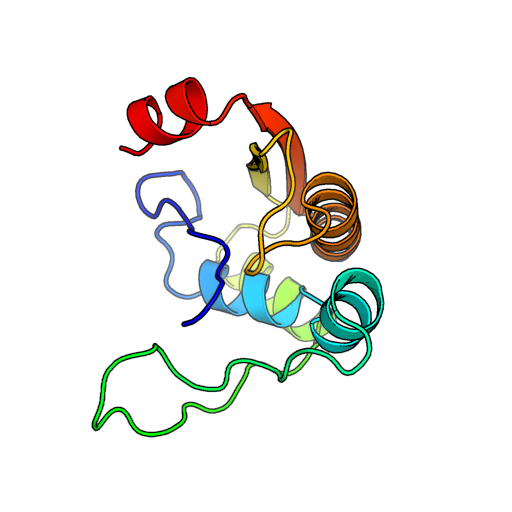
ATOM 962 N N . GLY A 1 126 ? 8.004 -3.747 18.715 1.00 73.25 126 GLY A N 1
ATOM 963 C CA . GLY A 1 126 ? 6.596 -3.407 18.532 1.00 73.25 126 GLY A CA 1
ATOM 964 C C . GLY A 1 126 ? 5.789 -4.382 17.670 1.00 73.25 126 GLY A C 1
ATOM 965 O O . GLY A 1 126 ? 4.579 -4.160 17.520 1.00 73.25 126 GLY A O 1
ATOM 966 N N . ILE A 1 127 ? 6.417 -5.404 17.076 1.00 72.19 127 ILE A N 1
ATOM 967 C CA . ILE A 1 127 ? 5.744 -6.437 16.273 1.00 72.19 127 ILE A CA 1
ATOM 968 C C . ILE A 1 127 ? 5.125 -7.466 17.234 1.00 72.19 127 ILE A C 1
ATOM 970 O O . ILE A 1 127 ? 5.836 -8.157 17.955 1.00 72.19 127 ILE A O 1
ATOM 974 N N . ARG A 1 128 ? 3.789 -7.538 17.273 1.00 61.09 128 ARG A N 1
ATOM 975 C CA . ARG A 1 128 ? 2.990 -8.465 18.096 1.00 61.09 128 ARG A CA 1
ATOM 976 C C . ARG A 1 128 ? 1.783 -8.990 17.322 1.00 61.09 128 ARG A C 1
ATOM 978 O O . ARG A 1 128 ? 1.247 -8.217 16.489 1.00 61.09 128 ARG A O 1
#

Secondary structure (DSSP, 8-state):
--------TTSTTTT-TTHHHHHHHHS-HHHHHHHHHTTS-----S-SSTTPPPP-PPP--HHHHHHHHHHTT-TT-EEEEEEEESS-BTTBS-HHHHHHHHHHHHHTTTEEEEEEEE-HHHHHHT--